Protein AF-A0A7X1GXV7-F1 (afdb_monomer_lite)

Sequence (182 aa):
MTGLNWYKTHWKQPDIPLNQTPPAHMTRAMTPTAKPAPCHGLFCFGTLQIPAVLEAVIGRRLQGARAFLHGYIALQVCGAEYPGLHRAPGHKTPGRLYRDVTPKELDVLDRFEGPLYRRRYQFVSKNNGQRTQAWTYMMAAGRQNQLTKTPWHLDRFMRTEYPRFMRRFVRNRRFLYEAEDS

Secondary structure (DSSP, 8-state):
------S----PPPPPP---PPPS---------PPPPP-EEEEESSGGGSHHHHHHHHSS---EEEEEEEEEEEEEETT-SSEEEEEEEEEEEEEEEEEEE-HHHHHHHHHHHGGGEEEEEEEEEETTS-EEEEEEEEEPTT-GGGEEEEEP-HHHHHHHTHHHHHHHHHHHHHHHHHTS--

Structure (mmCIF, N/CA/C/O backbone):
data_AF-A0A7X1GXV7-F1
#
_entry.id   AF-A0A7X1GXV7-F1
#
loop_
_atom_site.group_PDB
_atom_site.id
_atom_site.type_symbol
_atom_site.label_atom_id
_atom_site.label_alt_id
_atom_site.label_comp_id
_atom_site.label_asym_id
_atom_site.label_entity_id
_atom_site.label_seq_id
_atom_site.pdbx_PDB_ins_code
_atom_site.Cartn_x
_atom_site.Cartn_y
_atom_site.Cartn_z
_atom_site.occupancy
_atom_site.B_iso_or_equiv
_atom_site.auth_seq_id
_atom_site.auth_comp_id
_atom_site.auth_asym_id
_atom_site.auth_atom_id
_atom_site.pdbx_PDB_model_num
ATOM 1 N N . MET A 1 1 ? -34.268 -1.279 -25.962 1.00 38.81 1 MET A N 1
ATOM 2 C CA . MET A 1 1 ? -33.579 -2.314 -25.161 1.00 38.81 1 MET A CA 1
ATOM 3 C C . MET A 1 1 ? -32.784 -1.586 -24.105 1.00 38.81 1 MET A C 1
ATOM 5 O O . MET A 1 1 ? -31.744 -1.006 -24.381 1.00 38.81 1 MET A O 1
ATOM 9 N N . THR A 1 2 ? -33.430 -1.436 -22.962 1.00 34.25 2 THR A N 1
ATOM 10 C CA . THR A 1 2 ? -33.306 -0.289 -22.066 1.00 34.25 2 THR A CA 1
ATOM 11 C C . THR A 1 2 ? -32.699 -0.780 -20.761 1.00 34.25 2 THR A C 1
ATOM 13 O O . THR A 1 2 ? -33.113 -1.814 -20.242 1.00 34.25 2 THR A O 1
ATOM 16 N N . GLY A 1 3 ? -31.681 -0.071 -20.274 1.00 35.66 3 GLY A N 1
ATOM 17 C CA . GLY A 1 3 ? -30.968 -0.417 -19.051 1.00 35.66 3 GLY A CA 1
ATOM 18 C C . GLY A 1 3 ? -31.856 -0.369 -17.814 1.00 35.66 3 GLY A C 1
ATOM 19 O O . GLY A 1 3 ? -32.708 0.507 -17.697 1.00 35.66 3 GLY A O 1
ATOM 20 N N . LEU A 1 4 ? -31.607 -1.275 -16.868 1.00 32.56 4 LEU A N 1
ATOM 21 C CA . LEU A 1 4 ? -32.169 -1.203 -15.525 1.00 32.56 4 LEU A CA 1
ATOM 22 C C . LEU A 1 4 ? -31.061 -1.312 -14.470 1.00 32.56 4 LEU A C 1
ATOM 24 O O . LEU A 1 4 ? -30.352 -2.311 -14.353 1.00 32.56 4 LEU A O 1
ATOM 28 N N . ASN A 1 5 ? -30.959 -0.228 -13.703 1.00 30.66 5 ASN A N 1
ATOM 29 C CA . ASN A 1 5 ? -30.310 -0.099 -12.405 1.00 30.66 5 ASN A CA 1
ATOM 30 C C . ASN A 1 5 ? -30.779 -1.182 -11.426 1.00 30.66 5 ASN A C 1
ATOM 32 O O . ASN A 1 5 ? -31.964 -1.235 -11.112 1.00 30.66 5 ASN A O 1
ATOM 36 N N . TRP A 1 6 ? -29.854 -1.949 -10.847 1.00 34.25 6 TRP A N 1
ATOM 37 C CA . TRP A 1 6 ? -30.173 -2.951 -9.819 1.00 34.25 6 TRP A CA 1
ATOM 38 C C . TRP A 1 6 ? -29.906 -2.491 -8.371 1.00 34.25 6 TRP A C 1
ATOM 40 O O . TRP A 1 6 ? -30.059 -3.276 -7.445 1.00 34.25 6 TRP A O 1
ATOM 50 N N . TYR A 1 7 ? -29.577 -1.218 -8.117 1.00 31.73 7 TYR A N 1
ATOM 51 C CA . TYR A 1 7 ? -29.228 -0.739 -6.763 1.00 31.73 7 TYR A CA 1
ATOM 52 C C . TYR A 1 7 ? -30.394 -0.171 -5.923 1.00 31.73 7 TYR A C 1
ATOM 54 O O . TYR A 1 7 ? -30.148 0.564 -4.970 1.00 31.73 7 TYR A O 1
ATOM 62 N N . LYS A 1 8 ? -31.663 -0.460 -6.247 1.00 37.53 8 LYS A N 1
ATOM 63 C CA . LYS A 1 8 ? -32.822 0.202 -5.600 1.00 37.53 8 LYS A CA 1
ATOM 64 C C . LYS A 1 8 ? -33.841 -0.686 -4.879 1.00 37.53 8 LYS A C 1
ATOM 66 O O . LYS A 1 8 ? -34.889 -0.174 -4.498 1.00 37.53 8 LYS A O 1
ATOM 71 N N . THR A 1 9 ? -33.545 -1.945 -4.581 1.00 41.09 9 THR A N 1
ATOM 72 C CA . THR A 1 9 ? -34.526 -2.800 -3.891 1.00 41.09 9 THR A CA 1
ATOM 73 C C . THR A 1 9 ? -33.911 -3.427 -2.650 1.00 41.09 9 THR A C 1
ATOM 75 O O . THR A 1 9 ? -33.204 -4.415 -2.767 1.00 41.09 9 THR A O 1
ATOM 78 N N . HIS A 1 10 ? -34.124 -2.779 -1.496 1.00 35.50 10 HIS A N 1
ATOM 79 C CA . HIS A 1 10 ? -34.408 -3.367 -0.168 1.00 35.50 10 HIS A CA 1
ATOM 80 C C . HIS A 1 10 ? -34.100 -2.384 0.975 1.00 35.50 10 HIS A C 1
ATOM 82 O O . HIS A 1 10 ? -33.243 -2.628 1.814 1.00 35.50 10 HIS A O 1
ATOM 88 N N . TRP A 1 11 ? -34.844 -1.277 1.034 1.00 28.42 11 TRP A N 1
ATOM 89 C CA . TRP A 1 11 ? -35.048 -0.518 2.271 1.00 28.42 11 TRP A CA 1
ATOM 90 C C . TRP A 1 11 ? -36.525 -0.127 2.344 1.00 28.42 11 TRP A C 1
ATOM 92 O O . TRP A 1 11 ? -36.978 0.720 1.578 1.00 28.42 11 TRP A O 1
ATOM 102 N N . LYS A 1 12 ? -37.287 -0.767 3.237 1.00 34.09 12 LYS A N 1
ATOM 103 C CA . LYS A 1 12 ? -38.580 -0.252 3.701 1.00 34.09 12 LYS A CA 1
ATOM 104 C C . LYS A 1 12 ? -38.349 0.395 5.064 1.00 34.09 12 LYS A C 1
ATOM 106 O O . LYS A 1 12 ? -37.925 -0.284 5.994 1.00 34.09 12 LYS A O 1
ATOM 111 N N . GLN A 1 13 ? -38.576 1.702 5.155 1.00 39.22 13 GLN A N 1
ATOM 112 C CA . GLN A 1 13 ? -38.703 2.400 6.435 1.00 39.22 13 GLN A CA 1
ATOM 113 C C . GLN A 1 13 ? -40.042 1.998 7.075 1.00 39.22 13 GLN A C 1
ATOM 115 O O . GLN A 1 13 ? -41.023 1.883 6.340 1.00 39.22 13 GLN A O 1
ATOM 120 N N . PRO A 1 14 ? -40.118 1.761 8.393 1.00 34.25 14 PRO A N 1
ATOM 121 C CA . PRO A 1 14 ? -41.405 1.650 9.064 1.00 34.25 14 PRO A CA 1
ATOM 122 C C . PRO A 1 14 ? -42.068 3.031 9.178 1.00 34.25 14 PRO A C 1
ATOM 124 O O . PRO A 1 14 ? -41.414 4.013 9.534 1.00 34.25 14 PRO A O 1
ATOM 127 N N . ASP A 1 15 ? -43.366 3.081 8.874 1.00 35.91 15 ASP A N 1
ATOM 128 C CA . ASP A 1 15 ? -44.220 4.260 9.004 1.00 35.91 15 ASP A CA 1
ATOM 129 C C . ASP A 1 15 ? -44.349 4.675 10.478 1.00 35.91 15 ASP A C 1
ATOM 131 O O . ASP A 1 15 ? -44.866 3.929 11.311 1.00 35.91 15 ASP A O 1
ATOM 135 N N . ILE A 1 16 ? -43.881 5.881 10.801 1.00 38.56 16 ILE A N 1
ATOM 136 C CA . ILE A 1 16 ? -44.092 6.526 12.101 1.00 38.56 16 ILE A CA 1
ATOM 137 C C . ILE A 1 16 ? -45.217 7.555 11.912 1.00 38.56 16 ILE A C 1
ATOM 139 O O . ILE A 1 16 ? -45.032 8.495 11.135 1.00 38.56 16 ILE A O 1
ATOM 143 N N . PRO A 1 17 ? -46.376 7.437 12.586 1.00 34.00 17 PRO A N 1
ATOM 144 C CA . PRO A 1 17 ? -47.425 8.444 12.477 1.00 34.00 17 PRO A CA 1
ATOM 145 C C . PRO A 1 17 ? -46.989 9.767 13.132 1.00 34.00 17 PRO A C 1
ATOM 147 O O . PRO A 1 17 ? -46.706 9.825 14.329 1.00 34.00 17 PRO A O 1
ATOM 150 N N . LEU A 1 18 ? -46.961 10.849 12.345 1.00 39.50 18 LEU A N 1
ATOM 151 C CA . LEU A 1 18 ? -46.822 12.221 12.837 1.00 39.50 18 LEU A CA 1
ATOM 152 C C . LEU A 1 18 ? -48.160 12.693 13.415 1.00 39.50 18 LEU A C 1
ATOM 154 O O . LEU A 1 18 ? -48.996 13.157 12.648 1.00 39.50 18 LEU A O 1
ATOM 158 N N . ASN A 1 19 ? -48.351 12.611 14.735 1.00 38.75 19 ASN A N 1
ATOM 159 C CA . ASN A 1 19 ? -49.097 13.624 15.497 1.00 38.75 19 ASN A CA 1
ATOM 160 C C . ASN A 1 19 ? -49.036 13.368 17.015 1.00 38.75 19 ASN A C 1
ATOM 162 O O . ASN A 1 19 ? -50.010 12.875 17.574 1.00 38.75 19 ASN A O 1
ATOM 166 N N . GLN A 1 20 ? -47.936 13.716 17.692 1.00 34.56 20 GLN A N 1
ATOM 167 C CA . GLN A 1 20 ? -47.952 13.986 19.139 1.00 34.56 20 GLN A CA 1
ATOM 168 C C . GLN A 1 20 ? -46.924 15.075 19.474 1.00 34.56 20 GLN A C 1
ATOM 170 O O . GLN A 1 20 ? -45.723 14.914 19.264 1.00 34.56 20 GLN A O 1
ATOM 175 N N . THR A 1 21 ? -47.412 16.208 19.970 1.00 41.59 21 THR A N 1
ATOM 176 C CA . THR A 1 21 ? -46.621 17.324 20.501 1.00 41.59 21 THR A CA 1
ATOM 177 C C . THR A 1 21 ? -45.849 16.860 21.744 1.00 41.59 21 THR A C 1
ATOM 179 O O . THR A 1 21 ? -46.472 16.281 22.636 1.00 41.59 21 THR A O 1
ATOM 182 N N . PRO A 1 22 ? -44.528 17.089 21.868 1.00 37.47 22 PRO A N 1
ATOM 183 C CA . PRO A 1 22 ? -43.809 16.694 23.075 1.00 37.47 22 PRO A CA 1
ATOM 184 C C . PRO A 1 22 ? -44.111 17.668 24.232 1.00 37.47 22 PRO A C 1
ATOM 186 O O . PRO A 1 22 ? -44.055 18.884 24.023 1.00 37.47 22 PRO A O 1
ATOM 189 N N . PRO A 1 23 ? -44.404 17.181 25.454 1.00 34.53 23 PRO A N 1
ATOM 190 C CA . PRO A 1 23 ? -44.486 18.039 26.627 1.00 34.53 23 PRO A CA 1
ATOM 191 C C . PRO A 1 23 ? -43.088 18.515 27.044 1.00 34.53 23 PRO A C 1
ATOM 193 O O . PRO A 1 23 ? -42.078 17.832 26.856 1.00 34.53 23 PRO A O 1
ATOM 196 N N . ALA A 1 24 ? -43.044 19.719 27.605 1.00 42.28 24 ALA A N 1
ATOM 197 C CA . ALA A 1 24 ? -41.839 20.341 28.117 1.00 42.28 24 ALA A CA 1
ATOM 198 C C . ALA A 1 24 ? -41.295 19.608 29.364 1.00 42.28 24 ALA A C 1
ATOM 200 O O . ALA A 1 24 ? -42.043 19.008 30.132 1.00 42.28 24 ALA A O 1
ATOM 201 N N . HIS A 1 25 ? -39.979 19.740 29.568 1.00 43.53 25 HIS A N 1
ATOM 202 C CA . HIS A 1 25 ? -39.192 19.364 30.755 1.00 43.53 25 HIS A CA 1
ATOM 203 C C . HIS A 1 25 ? -38.976 17.858 31.011 1.00 43.53 25 HIS A C 1
ATOM 205 O O . HIS A 1 25 ? -39.702 17.248 31.779 1.00 43.53 25 HIS A O 1
ATOM 211 N N . MET A 1 26 ? -37.863 17.298 30.518 1.00 37.22 26 MET A N 1
ATOM 212 C CA . MET A 1 26 ? -37.025 16.388 31.319 1.00 37.22 26 MET A CA 1
ATOM 213 C C . MET A 1 26 ? -35.565 16.500 30.875 1.00 37.22 26 MET A C 1
ATOM 215 O O . MET A 1 26 ? -35.148 16.001 29.832 1.00 37.22 26 MET A O 1
ATOM 219 N N . THR A 1 27 ? -34.778 17.169 31.707 1.00 48.66 27 THR A N 1
ATOM 220 C CA . THR A 1 27 ? -33.321 17.132 31.716 1.00 48.66 27 THR A CA 1
ATOM 221 C C . THR A 1 27 ? -32.861 15.678 31.823 1.00 48.66 27 THR A C 1
ATOM 223 O O . THR A 1 27 ? -33.082 15.036 32.848 1.00 48.66 27 THR A O 1
ATOM 226 N N . ARG A 1 28 ? -32.183 15.142 30.804 1.00 38.91 28 ARG A N 1
ATOM 227 C CA . ARG A 1 28 ? -31.346 13.955 30.998 1.00 38.91 28 ARG A CA 1
ATOM 228 C C . ARG A 1 28 ? -30.039 14.105 30.245 1.00 38.91 28 ARG A C 1
ATOM 230 O O . ARG A 1 28 ? -29.992 14.058 29.020 1.00 38.91 28 ARG A O 1
ATOM 237 N N . ALA A 1 29 ? -28.979 14.292 31.023 1.00 50.62 29 ALA A N 1
ATOM 238 C CA . ALA A 1 29 ? -27.609 14.181 30.569 1.00 50.62 29 ALA A CA 1
ATOM 239 C C . ALA A 1 29 ? -27.420 12.837 29.846 1.00 50.62 29 ALA A C 1
ATOM 241 O O . ALA A 1 29 ? -27.655 11.773 30.420 1.00 50.62 29 ALA A O 1
ATOM 242 N N . MET A 1 30 ? -27.006 12.892 28.582 1.00 37.53 30 MET A N 1
ATOM 243 C CA . MET A 1 30 ? -26.480 11.739 27.860 1.00 37.53 30 MET A CA 1
ATOM 244 C C . MET A 1 30 ? -24.999 11.969 27.602 1.00 37.53 30 MET A C 1
ATOM 246 O O . MET A 1 30 ? -24.605 12.492 26.565 1.00 37.53 30 MET A O 1
ATOM 250 N N . THR A 1 31 ? -24.184 11.515 28.544 1.00 44.38 31 THR A N 1
ATOM 251 C CA . THR A 1 31 ? -22.880 10.934 28.228 1.00 44.38 31 THR A CA 1
ATOM 252 C C . THR A 1 31 ? -22.561 9.884 29.288 1.00 44.38 31 THR A C 1
ATOM 254 O O . THR A 1 31 ? -22.838 10.075 30.469 1.00 44.38 31 THR A O 1
ATOM 257 N N . PRO A 1 32 ? -22.046 8.730 28.847 1.00 49.91 32 PRO A N 1
ATOM 258 C CA . PRO A 1 32 ? -20.601 8.625 28.723 1.00 49.91 32 PRO A CA 1
ATOM 259 C C . PRO A 1 32 ? -20.197 8.568 27.254 1.00 49.91 32 PRO A C 1
ATOM 261 O O . PRO A 1 32 ? -20.573 7.659 26.516 1.00 49.91 32 PRO A O 1
ATOM 264 N N . THR A 1 33 ? -19.395 9.536 26.824 1.00 52.09 33 THR A N 1
ATOM 265 C CA . THR A 1 33 ? -18.610 9.442 25.600 1.00 52.09 33 THR A CA 1
ATOM 266 C C . THR A 1 33 ? -17.629 8.302 25.820 1.00 52.09 33 THR A C 1
ATOM 268 O O . THR A 1 33 ? -16.612 8.463 26.495 1.00 52.09 33 THR A O 1
ATOM 271 N N . ALA A 1 34 ? -17.937 7.122 25.278 1.00 55.84 34 ALA A N 1
ATOM 272 C CA . ALA A 1 34 ? -16.922 6.101 25.096 1.00 55.84 34 ALA A CA 1
ATOM 273 C C . ALA A 1 34 ? -15.755 6.771 24.360 1.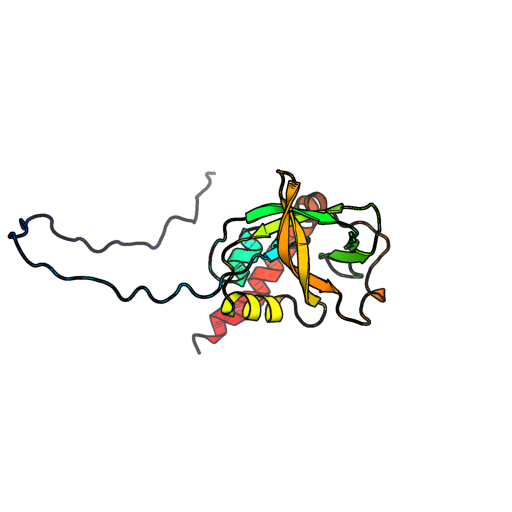00 55.84 34 ALA A C 1
ATOM 275 O O . ALA A 1 34 ? -15.946 7.358 23.292 1.00 55.84 34 ALA A O 1
ATOM 276 N N . LYS A 1 35 ? -14.565 6.756 24.970 1.00 45.81 35 LYS A N 1
ATOM 277 C CA . LYS A 1 35 ? -13.337 7.262 24.352 1.00 45.81 35 LYS A CA 1
ATOM 278 C C . LYS A 1 35 ? -13.274 6.680 22.933 1.00 45.81 35 LYS A C 1
ATOM 280 O O . LYS A 1 35 ? -13.326 5.451 22.820 1.00 45.81 35 LYS A O 1
ATOM 285 N N . PRO A 1 36 ? -13.228 7.499 21.864 1.00 58.44 36 PRO A N 1
ATOM 286 C CA . PRO A 1 36 ? -13.208 6.956 20.516 1.00 58.44 36 PRO A CA 1
ATOM 287 C C . PRO A 1 36 ? -12.021 6.003 20.416 1.00 58.44 36 PRO A C 1
ATOM 289 O O . PRO A 1 36 ? -10.909 6.340 20.838 1.00 58.44 36 PRO A O 1
ATOM 292 N N . ALA A 1 37 ? -12.278 4.784 19.939 1.00 60.97 37 ALA A N 1
ATOM 293 C CA . ALA A 1 37 ? -11.227 3.794 19.763 1.00 60.97 37 ALA A CA 1
ATOM 294 C C . ALA A 1 37 ? -10.094 4.416 18.926 1.00 60.97 37 ALA A C 1
ATOM 296 O O . ALA A 1 37 ? -10.385 5.165 17.986 1.00 60.97 37 ALA A O 1
ATOM 297 N N . PRO A 1 38 ? -8.817 4.142 19.251 1.00 72.56 38 PRO A N 1
ATOM 298 C CA . PRO A 1 38 ? -7.701 4.712 18.516 1.00 72.56 38 PRO A CA 1
ATOM 299 C C . PRO A 1 38 ? -7.839 4.332 17.047 1.00 72.56 38 PRO A C 1
ATOM 301 O O . PRO A 1 38 ? -7.854 3.156 16.680 1.00 72.56 38 PRO A O 1
ATOM 304 N N . CYS A 1 39 ? -7.994 5.351 16.217 1.00 82.62 39 CYS A N 1
ATOM 305 C CA . CYS A 1 39 ? -8.210 5.195 14.799 1.00 82.62 39 CYS A CA 1
ATOM 306 C C . CYS A 1 39 ? -6.931 5.613 14.066 1.00 82.62 39 CYS A C 1
ATOM 308 O O . CYS A 1 39 ? -6.256 6.576 14.431 1.00 82.62 39 CYS A O 1
ATOM 310 N N . HIS A 1 40 ? -6.532 4.810 13.087 1.00 92.12 40 HIS A N 1
ATOM 311 C CA . HIS A 1 40 ? -5.217 4.889 12.467 1.00 92.12 40 HIS A CA 1
ATOM 312 C C . HIS A 1 40 ? -5.325 5.402 11.033 1.00 92.12 40 HIS A C 1
ATOM 314 O O . HIS A 1 40 ? -6.342 5.224 10.360 1.00 92.12 40 HIS A O 1
ATOM 320 N N . GLY A 1 41 ? -4.240 5.998 10.538 1.00 96.94 41 GLY A N 1
ATOM 321 C CA . GLY A 1 41 ? -4.052 6.205 9.106 1.00 96.94 41 GLY A CA 1
ATOM 322 C C . GLY A 1 41 ? -3.596 4.914 8.427 1.00 96.94 41 GLY A C 1
ATOM 323 O O . GLY A 1 41 ? -2.737 4.212 8.961 1.00 96.94 41 GLY A O 1
ATOM 324 N N . LEU A 1 42 ? -4.119 4.628 7.235 1.00 98.12 42 LEU A N 1
ATOM 325 C CA . LEU A 1 42 ? -3.684 3.521 6.381 1.00 98.12 42 LEU A CA 1
ATOM 326 C C . LEU A 1 42 ? -3.338 4.045 4.989 1.00 98.12 42 LEU A C 1
ATOM 328 O O . LEU A 1 42 ? -4.200 4.558 4.278 1.00 98.12 42 LEU A O 1
ATOM 332 N N . PHE A 1 43 ? -2.081 3.906 4.589 1.00 98.50 43 PHE A N 1
ATOM 333 C CA . PHE A 1 43 ? -1.623 4.221 3.246 1.00 98.50 43 PHE A CA 1
ATOM 334 C C . PHE A 1 43 ? -1.585 2.961 2.381 1.00 98.50 43 PHE A C 1
ATOM 336 O O . PHE A 1 43 ? -0.894 1.988 2.686 1.00 98.50 43 PHE A O 1
ATOM 343 N N . CYS A 1 44 ? -2.304 3.013 1.265 1.00 98.25 44 CYS A N 1
ATOM 344 C CA . CYS A 1 44 ? -2.382 1.953 0.272 1.00 98.25 44 CYS A CA 1
ATOM 345 C C . CYS A 1 44 ? -1.710 2.411 -1.029 1.00 98.25 44 CYS A C 1
ATOM 347 O O . CYS A 1 44 ? -1.969 3.514 -1.506 1.00 98.25 44 CYS A O 1
ATOM 349 N N . PHE A 1 45 ? -0.898 1.542 -1.632 1.00 96.56 45 PHE A N 1
ATOM 350 C CA . PHE A 1 45 ? -0.207 1.769 -2.917 1.00 96.56 45 PHE A CA 1
ATOM 351 C C . PHE A 1 45 ? -0.536 0.693 -3.970 1.00 96.56 45 PHE A C 1
ATOM 353 O O . PHE A 1 45 ? -0.047 0.758 -5.095 1.00 96.56 45 PHE A O 1
ATOM 360 N N . GLY A 1 46 ? -1.366 -0.294 -3.613 1.00 95.12 46 GLY A N 1
ATOM 361 C CA . GLY A 1 46 ? -1.841 -1.371 -4.487 1.00 95.12 46 GLY A CA 1
ATOM 362 C C . GLY A 1 46 ? -3.350 -1.319 -4.709 1.00 95.12 46 GLY A C 1
ATOM 363 O O . GLY A 1 46 ? -3.925 -0.235 -4.808 1.00 95.12 46 GLY A O 1
ATOM 364 N N . THR A 1 47 ? -3.999 -2.481 -4.764 1.00 94.06 47 THR A N 1
ATOM 365 C CA . THR A 1 47 ? -5.440 -2.622 -5.053 1.00 94.06 47 THR A CA 1
ATOM 366 C C . THR A 1 47 ? -6.336 -1.969 -3.999 1.00 94.06 47 THR A C 1
ATOM 368 O O . THR A 1 47 ? -7.350 -1.374 -4.351 1.00 94.06 47 THR A O 1
ATOM 371 N N . LEU A 1 48 ? -5.927 -1.958 -2.724 1.00 95.56 48 LEU A N 1
ATOM 372 C CA . LEU A 1 48 ? -6.654 -1.274 -1.644 1.00 95.56 48 LEU A CA 1
ATOM 373 C C . LEU A 1 48 ? -6.770 0.252 -1.838 1.00 95.56 48 LEU A C 1
ATOM 375 O O . LEU A 1 48 ? -7.573 0.898 -1.170 1.00 95.56 48 LEU A O 1
ATOM 379 N N . GLN A 1 49 ? -6.033 0.856 -2.781 1.00 97.12 49 GLN A N 1
ATOM 380 C CA . GLN A 1 49 ? -6.272 2.248 -3.196 1.00 97.12 49 GLN A CA 1
ATOM 381 C C . GLN A 1 49 ? -7.676 2.488 -3.758 1.00 97.12 49 GLN A C 1
ATOM 383 O O . GLN A 1 49 ? -8.123 3.637 -3.814 1.00 97.12 49 GLN A O 1
ATOM 388 N N . ILE A 1 50 ? -8.334 1.425 -4.219 1.00 95.38 50 ILE A N 1
ATOM 389 C CA . ILE A 1 50 ? -9.659 1.456 -4.817 1.00 95.38 50 ILE A CA 1
ATOM 390 C C . ILE A 1 50 ? -10.678 1.376 -3.676 1.00 95.38 50 ILE A C 1
ATOM 392 O O . ILE A 1 50 ? -10.742 0.341 -3.007 1.00 95.38 50 ILE A O 1
ATOM 396 N N . PRO A 1 51 ? -11.499 2.421 -3.450 1.00 94.44 51 PRO A N 1
ATOM 397 C CA . PRO A 1 51 ? -12.424 2.448 -2.319 1.00 94.44 51 PRO A CA 1
ATOM 398 C C . PRO A 1 51 ? -13.373 1.249 -2.281 1.00 94.44 51 PRO A C 1
ATOM 400 O O . PRO A 1 51 ? -13.606 0.714 -1.207 1.00 94.44 51 PRO A O 1
ATOM 403 N N . ALA A 1 52 ? -13.842 0.781 -3.443 1.00 91.94 52 ALA A N 1
ATOM 404 C CA . ALA A 1 52 ? -14.716 -0.387 -3.540 1.00 91.94 52 ALA A CA 1
ATOM 405 C C . ALA A 1 52 ? -14.042 -1.688 -3.067 1.00 91.94 52 ALA A C 1
ATOM 407 O O . ALA A 1 52 ? -14.701 -2.528 -2.466 1.00 91.94 52 ALA A O 1
ATOM 408 N N . VAL A 1 53 ? -12.733 -1.853 -3.302 1.00 92.56 53 VAL A N 1
ATOM 409 C CA . VAL A 1 53 ? -11.989 -3.029 -2.821 1.00 92.56 53 VAL A CA 1
ATOM 410 C C . VAL A 1 53 ? -11.844 -2.956 -1.308 1.00 92.56 53 VAL A C 1
ATOM 412 O O . VAL A 1 53 ? -12.166 -3.919 -0.625 1.00 92.56 53 VAL A O 1
ATOM 415 N N . LEU A 1 54 ? -11.409 -1.809 -0.775 1.00 94.50 54 LEU A N 1
ATOM 416 C CA . LEU A 1 54 ? -11.270 -1.618 0.670 1.00 94.50 54 LEU A CA 1
ATOM 417 C C . LEU A 1 54 ? -12.604 -1.835 1.394 1.00 94.50 54 LEU A C 1
ATOM 419 O O . LEU A 1 54 ? -12.656 -2.597 2.351 1.00 94.50 54 LEU A O 1
ATOM 423 N N . GLU A 1 55 ? -13.671 -1.193 0.917 1.00 93.31 55 GLU A N 1
ATOM 424 C CA . GLU A 1 55 ? -15.020 -1.299 1.473 1.00 93.31 55 GLU A CA 1
ATOM 425 C C . GLU A 1 55 ? -15.516 -2.739 1.465 1.00 93.31 55 GLU A C 1
ATOM 427 O O . GLU A 1 55 ? -16.007 -3.221 2.481 1.00 93.31 55 GLU A O 1
ATOM 432 N N . ALA A 1 56 ? -15.302 -3.464 0.367 1.00 90.50 56 ALA A N 1
ATOM 433 C CA . ALA A 1 56 ? -15.642 -4.873 0.313 1.00 90.50 56 ALA A CA 1
ATOM 434 C C . ALA A 1 56 ? -14.795 -5.722 1.275 1.00 90.50 56 ALA A C 1
ATOM 436 O O . ALA A 1 56 ? -15.265 -6.765 1.714 1.00 90.50 56 ALA A O 1
ATOM 437 N N . VAL A 1 57 ? -13.570 -5.301 1.626 1.00 92.00 57 VAL A N 1
ATOM 438 C CA . VAL A 1 57 ? -12.739 -5.995 2.620 1.00 92.00 57 VAL A CA 1
ATOM 439 C C . VAL A 1 57 ? -13.264 -5.789 4.040 1.00 92.00 57 VAL A C 1
ATOM 441 O O . VAL A 1 57 ? -13.475 -6.783 4.736 1.00 92.00 57 VAL A O 1
ATOM 444 N N . ILE A 1 58 ? -13.478 -4.535 4.450 1.00 93.50 58 ILE A N 1
ATOM 445 C CA . ILE A 1 58 ? -13.758 -4.160 5.850 1.00 93.50 58 ILE A CA 1
ATOM 446 C C . ILE A 1 58 ? -15.244 -3.921 6.164 1.00 93.50 58 ILE A C 1
ATOM 448 O O . ILE A 1 58 ? -15.589 -3.686 7.316 1.00 93.50 58 ILE A O 1
ATOM 452 N N . GLY A 1 59 ? -16.122 -3.957 5.160 1.00 91.81 59 GLY A N 1
ATOM 453 C CA . GLY A 1 59 ? -17.572 -3.819 5.322 1.00 91.81 59 GLY A CA 1
ATOM 454 C C . GLY A 1 59 ? -18.094 -2.383 5.439 1.00 91.81 59 GLY A C 1
ATOM 455 O O . GLY A 1 59 ? -19.283 -2.196 5.677 1.00 91.81 59 GLY A O 1
ATOM 456 N N . ARG A 1 60 ? -17.246 -1.357 5.276 1.00 93.06 60 ARG A N 1
ATOM 457 C CA . ARG A 1 60 ? -17.683 0.047 5.222 1.00 93.06 60 ARG A CA 1
ATOM 458 C C . ARG A 1 60 ? -16.756 0.928 4.399 1.00 93.06 60 ARG A C 1
ATOM 460 O O . ARG A 1 60 ? -15.566 0.656 4.241 1.00 93.06 60 ARG A O 1
ATOM 467 N N . ARG A 1 61 ? -17.295 2.053 3.938 1.00 92.88 61 ARG A N 1
ATOM 468 C CA . ARG A 1 61 ? -16.542 3.069 3.206 1.00 92.88 61 ARG A CA 1
ATOM 469 C C . ARG A 1 61 ? -15.685 3.924 4.143 1.00 92.88 61 ARG A C 1
ATOM 471 O O . ARG A 1 61 ? -16.160 4.410 5.168 1.00 92.88 61 ARG A O 1
ATOM 478 N N . LEU A 1 62 ? -14.444 4.186 3.733 1.00 94.81 62 LEU A N 1
ATOM 479 C CA . LEU A 1 62 ? -13.544 5.134 4.396 1.00 94.81 62 LEU 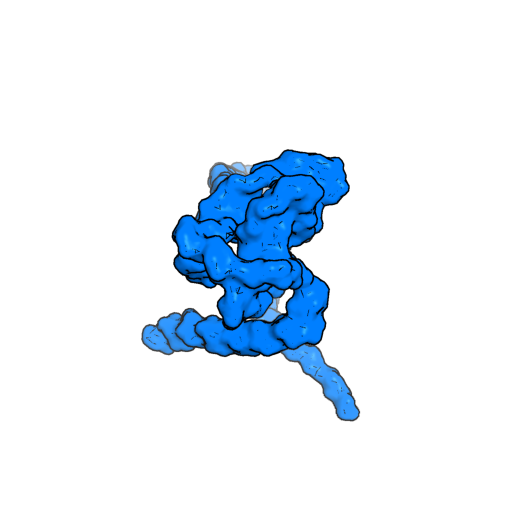A CA 1
ATOM 480 C C . LEU A 1 62 ? -13.275 6.367 3.542 1.00 94.81 62 LEU A C 1
ATOM 482 O O . LEU A 1 62 ? -13.205 6.303 2.312 1.00 94.81 62 LEU A O 1
ATOM 486 N N . GLN A 1 63 ? -13.041 7.491 4.218 1.00 94.38 63 GLN A N 1
ATOM 487 C CA . GLN A 1 63 ? -12.546 8.699 3.572 1.00 94.38 63 GLN A CA 1
ATOM 488 C C . GLN A 1 63 ? -11.053 8.549 3.290 1.00 94.38 63 GLN A C 1
ATOM 490 O O . GLN A 1 63 ? -10.245 8.375 4.206 1.00 94.38 63 GLN A O 1
ATOM 495 N N . GLY A 1 64 ? -10.688 8.634 2.012 1.00 95.75 64 GLY A N 1
ATOM 496 C CA . GLY A 1 64 ? -9.308 8.516 1.564 1.00 95.75 64 GLY A CA 1
ATOM 497 C C . GLY A 1 64 ? -8.904 9.664 0.654 1.00 95.75 64 GLY A C 1
ATOM 498 O O . GLY A 1 64 ? -9.661 10.044 -0.237 1.00 95.75 64 GLY A O 1
ATOM 499 N N . ALA A 1 65 ? -7.688 10.169 0.825 1.00 96.81 65 ALA A N 1
ATOM 500 C CA . ALA A 1 65 ? -7.114 11.226 -0.005 1.00 96.81 65 ALA A CA 1
ATOM 501 C C . ALA A 1 65 ? -5.815 10.758 -0.669 1.00 96.81 65 ALA A C 1
ATOM 503 O O . ALA A 1 65 ? -5.174 9.815 -0.205 1.00 96.81 65 ALA A O 1
ATOM 504 N N . ARG A 1 66 ? -5.414 11.421 -1.758 1.00 97.56 66 ARG A N 1
ATOM 505 C CA . ARG A 1 66 ? -4.125 11.151 -2.404 1.00 97.56 66 ARG A CA 1
ATOM 506 C C . ARG A 1 66 ? -2.978 11.481 -1.444 1.00 97.56 66 ARG A C 1
ATOM 508 O O . ARG A 1 66 ? -2.998 12.507 -0.761 1.00 97.56 66 ARG A O 1
ATOM 515 N N . ALA A 1 67 ? -1.992 10.597 -1.402 1.00 98.06 67 ALA A N 1
ATOM 516 C CA . ALA A 1 67 ? -0.779 10.750 -0.614 1.00 98.06 67 ALA A CA 1
ATOM 517 C C . ALA A 1 67 ? 0.408 10.108 -1.343 1.00 98.06 67 ALA A C 1
ATOM 519 O O . ALA A 1 67 ? 0.233 9.425 -2.355 1.00 98.06 67 ALA A O 1
ATOM 520 N N . PHE A 1 68 ? 1.614 10.324 -0.828 1.00 98.31 68 PHE A N 1
ATOM 521 C CA . PHE A 1 68 ? 2.846 9.813 -1.418 1.00 98.31 68 PHE A CA 1
ATOM 522 C C . PHE A 1 68 ? 3.758 9.216 -0.351 1.00 98.31 68 PHE A C 1
ATOM 524 O O . PHE A 1 68 ? 3.973 9.820 0.702 1.00 98.31 68 PHE A O 1
ATOM 531 N N . LEU A 1 69 ? 4.328 8.053 -0.655 1.00 98.38 69 LEU A N 1
ATOM 532 C CA . LEU A 1 69 ? 5.372 7.419 0.138 1.00 98.38 69 LEU A CA 1
ATOM 533 C C . LEU A 1 69 ? 6.731 7.655 -0.527 1.00 98.38 69 LEU A C 1
ATOM 535 O O . LEU A 1 69 ? 6.935 7.269 -1.675 1.00 98.38 69 LEU A O 1
ATOM 539 N N . HIS A 1 70 ? 7.657 8.281 0.194 1.00 97.75 70 HIS A N 1
ATOM 540 C CA . HIS A 1 70 ? 8.985 8.645 -0.313 1.00 97.75 70 HIS A CA 1
ATOM 541 C C . HIS A 1 70 ? 10.012 7.539 -0.078 1.00 97.75 70 HIS A C 1
ATOM 543 O O . HIS A 1 70 ? 9.950 6.838 0.930 1.00 97.75 70 HIS A O 1
ATOM 549 N N . GLY A 1 71 ? 10.987 7.423 -0.979 1.00 97.56 71 GLY A N 1
ATOM 550 C CA . GLY A 1 71 ? 12.069 6.440 -0.912 1.00 97.56 71 GLY A CA 1
ATOM 551 C C . GLY A 1 71 ? 11.669 5.038 -1.370 1.00 97.56 71 GLY A C 1
ATOM 552 O O . GLY A 1 71 ? 12.374 4.076 -1.056 1.00 97.56 71 GLY A O 1
ATOM 553 N N . TYR A 1 72 ? 10.539 4.912 -2.073 1.00 98.06 72 TYR A N 1
ATOM 554 C CA . TYR A 1 72 ? 10.030 3.640 -2.577 1.00 98.06 72 TYR A CA 1
ATOM 555 C C . TYR A 1 72 ? 9.424 3.767 -3.972 1.00 98.06 72 TYR A C 1
ATOM 557 O O . TYR A 1 72 ? 8.867 4.810 -4.332 1.00 98.06 72 TYR A O 1
ATOM 565 N N . ILE A 1 73 ? 9.461 2.652 -4.700 1.00 97.44 73 ILE A N 1
ATOM 566 C CA . ILE A 1 73 ? 8.748 2.415 -5.956 1.00 97.44 73 ILE A CA 1
ATOM 567 C C . ILE A 1 73 ? 7.855 1.174 -5.817 1.00 97.44 73 ILE A C 1
ATOM 569 O O . ILE A 1 73 ? 8.239 0.196 -5.174 1.00 97.44 73 ILE A O 1
ATOM 573 N N . ALA A 1 74 ? 6.661 1.210 -6.409 1.00 97.75 74 ALA A N 1
ATOM 574 C CA . ALA A 1 74 ? 5.788 0.045 -6.531 1.00 97.75 74 ALA A CA 1
ATOM 575 C C . ALA A 1 74 ? 6.170 -0.769 -7.777 1.00 97.75 74 ALA A C 1
ATOM 577 O O . ALA A 1 74 ? 6.117 -0.257 -8.897 1.00 97.75 74 ALA A O 1
ATOM 578 N N . LEU A 1 75 ? 6.535 -2.035 -7.583 1.00 97.06 75 LEU A N 1
ATOM 579 C CA . LEU A 1 75 ? 6.896 -2.976 -8.647 1.00 97.06 75 LEU A CA 1
ATOM 580 C C . LEU A 1 75 ? 5.888 -4.123 -8.701 1.00 97.06 75 LEU A C 1
ATOM 582 O O . LEU A 1 75 ? 5.274 -4.455 -7.686 1.00 97.06 75 LEU A O 1
ATOM 586 N N . GLN A 1 76 ? 5.709 -4.735 -9.871 1.00 95.62 76 GLN A N 1
ATOM 587 C CA . GLN A 1 76 ? 4.835 -5.902 -10.004 1.00 95.62 76 GLN A CA 1
ATOM 588 C C . GLN A 1 76 ? 5.410 -7.085 -9.220 1.00 95.62 76 GLN A C 1
ATOM 590 O O . GLN A 1 76 ? 6.614 -7.348 -9.295 1.00 95.62 76 GLN A O 1
ATOM 595 N N . VAL A 1 77 ? 4.549 -7.816 -8.512 1.00 93.94 77 VAL A N 1
ATOM 596 C CA . VAL A 1 77 ? 4.894 -9.113 -7.921 1.00 93.94 77 VAL A CA 1
ATOM 597 C C . VAL A 1 77 ? 4.787 -10.191 -9.006 1.00 93.94 77 VAL A C 1
ATOM 599 O O . VAL A 1 77 ? 3.828 -10.210 -9.779 1.00 93.94 77 VAL A O 1
ATOM 602 N N . CYS A 1 78 ? 5.773 -11.083 -9.083 1.00 89.88 78 CYS A N 1
ATOM 603 C CA . CYS A 1 78 ? 5.819 -12.180 -10.046 1.00 89.88 78 CYS A CA 1
ATOM 604 C C . CYS A 1 78 ? 4.533 -13.019 -9.988 1.00 89.88 78 CYS A C 1
ATOM 606 O O . CYS A 1 78 ? 4.168 -13.535 -8.933 1.00 89.88 78 CYS A O 1
ATOM 608 N N . GLY A 1 79 ? 3.852 -13.158 -11.129 1.00 85.88 79 GLY A N 1
ATOM 609 C CA . GLY A 1 79 ? 2.629 -13.960 -11.242 1.00 85.88 79 GLY A CA 1
ATOM 610 C C . GLY A 1 79 ? 1.394 -13.370 -10.548 1.00 85.88 79 GLY A C 1
ATOM 611 O O . GLY A 1 79 ? 0.398 -14.075 -10.402 1.00 85.88 79 GLY A O 1
ATOM 612 N N . ALA A 1 80 ? 1.428 -12.101 -10.126 1.00 85.19 80 ALA A N 1
ATOM 613 C CA . ALA A 1 80 ? 0.321 -11.459 -9.426 1.00 85.19 80 ALA A CA 1
ATOM 614 C C . ALA A 1 80 ? -0.093 -10.116 -10.050 1.00 85.19 80 ALA A C 1
ATOM 616 O O . ALA A 1 80 ? 0.697 -9.401 -10.662 1.00 85.19 80 ALA A O 1
ATOM 617 N N . GLU A 1 81 ? -1.364 -9.755 -9.857 1.00 82.56 81 GLU A N 1
ATOM 618 C CA . GLU A 1 81 ? -1.954 -8.507 -10.370 1.00 82.56 81 GLU A CA 1
ATOM 619 C C . GLU A 1 81 ? -1.667 -7.296 -9.453 1.00 82.56 81 GLU A C 1
ATOM 621 O O . GLU A 1 81 ? -1.956 -6.150 -9.807 1.00 82.56 81 GLU A O 1
ATOM 626 N N . TYR A 1 82 ? -1.101 -7.540 -8.267 1.00 83.62 82 TYR A N 1
ATOM 627 C CA . TYR A 1 82 ? -0.850 -6.543 -7.227 1.00 83.62 82 TYR A CA 1
ATOM 628 C C . TYR A 1 82 ? 0.649 -6.227 -7.055 1.00 83.62 82 TYR A C 1
ATOM 630 O O . TYR A 1 82 ? 1.508 -7.061 -7.354 1.00 83.62 82 TYR A O 1
ATOM 638 N N . PRO A 1 83 ? 0.983 -5.008 -6.592 1.00 95.31 83 PRO A N 1
ATOM 639 C CA . PRO A 1 83 ? 2.365 -4.570 -6.453 1.00 95.31 83 PRO A CA 1
ATOM 640 C C . PRO A 1 83 ? 2.974 -4.878 -5.089 1.00 95.31 83 PRO A C 1
ATOM 642 O O . PRO A 1 83 ? 2.270 -5.026 -4.094 1.00 95.31 83 PRO A O 1
ATOM 645 N N . GLY A 1 84 ? 4.298 -4.809 -5.005 1.00 95.94 84 GLY A N 1
ATOM 646 C CA . GLY A 1 84 ? 5.014 -4.638 -3.744 1.00 95.94 84 GLY A CA 1
ATOM 647 C C . GLY A 1 84 ? 5.975 -3.454 -3.793 1.00 95.94 84 GLY A C 1
ATOM 648 O O . GLY A 1 84 ? 6.407 -3.021 -4.861 1.00 95.94 84 GLY A O 1
ATOM 649 N N . LEU A 1 85 ? 6.285 -2.898 -2.620 1.00 97.19 85 LEU A N 1
ATOM 650 C CA . LEU A 1 85 ? 7.205 -1.768 -2.497 1.00 97.19 85 LEU A CA 1
ATOM 651 C C . LEU A 1 85 ? 8.659 -2.238 -2.472 1.00 97.19 85 LEU A C 1
ATOM 653 O O . LEU A 1 85 ? 9.034 -3.085 -1.658 1.00 97.19 85 LEU A O 1
ATOM 657 N N . HIS A 1 86 ? 9.485 -1.605 -3.298 1.00 95.62 86 HIS A N 1
ATOM 658 C CA . HIS A 1 86 ? 10.937 -1.727 -3.287 1.00 95.62 86 HIS A CA 1
ATOM 659 C C . HIS A 1 86 ? 11.577 -0.408 -2.843 1.00 95.62 86 HIS A C 1
ATOM 661 O O . HIS A 1 86 ? 11.080 0.667 -3.184 1.00 95.62 86 HIS A O 1
ATOM 667 N N . ARG A 1 87 ? 12.671 -0.476 -2.072 1.00 95.81 87 ARG A N 1
ATOM 668 C CA . ARG A 1 87 ? 13.442 0.708 -1.661 1.00 95.81 87 ARG A CA 1
ATOM 669 C C . ARG A 1 87 ? 14.050 1.363 -2.901 1.00 95.81 87 ARG A C 1
ATOM 671 O O . ARG A 1 87 ? 14.788 0.725 -3.633 1.00 95.81 87 ARG A O 1
ATOM 678 N N . ALA A 1 88 ? 13.756 2.637 -3.109 1.00 96.06 88 ALA A N 1
ATOM 679 C CA . ALA A 1 88 ? 14.275 3.421 -4.222 1.00 96.06 88 ALA A CA 1
ATOM 680 C C . ALA A 1 88 ? 14.456 4.875 -3.757 1.00 96.06 88 ALA A C 1
ATOM 682 O O . ALA A 1 88 ? 13.500 5.658 -3.795 1.00 96.06 88 ALA A O 1
ATOM 683 N N . PRO A 1 89 ? 15.642 5.241 -3.235 1.00 96.25 89 PRO A N 1
ATOM 684 C CA . PRO A 1 89 ? 15.941 6.614 -2.832 1.00 96.25 89 PRO A CA 1
ATOM 685 C C . PRO A 1 89 ? 15.647 7.613 -3.961 1.00 96.25 89 PRO A C 1
ATOM 687 O O . PRO A 1 89 ? 15.846 7.305 -5.130 1.00 96.25 89 PRO A O 1
ATOM 690 N N . GLY A 1 90 ? 15.119 8.792 -3.624 1.00 95.00 90 GLY A N 1
ATOM 691 C CA . GLY A 1 90 ? 14.726 9.814 -4.608 1.00 95.00 90 GLY A CA 1
ATOM 692 C C . GLY A 1 90 ? 13.376 9.577 -5.304 1.00 95.00 90 GLY A C 1
ATOM 693 O O . GLY A 1 90 ? 12.802 10.520 -5.844 1.00 95.00 90 GLY A O 1
ATOM 694 N N . HIS A 1 91 ? 12.807 8.369 -5.236 1.00 96.56 91 HIS A N 1
ATOM 695 C CA . HIS A 1 91 ? 11.477 8.091 -5.785 1.00 96.56 91 HIS A CA 1
ATOM 696 C C . HIS A 1 91 ? 10.355 8.381 -4.783 1.00 96.56 91 HIS A C 1
ATOM 698 O O . HIS A 1 91 ? 10.537 8.328 -3.564 1.00 96.56 91 HIS A O 1
ATOM 704 N N . LYS A 1 92 ? 9.150 8.628 -5.310 1.00 95.44 92 LYS A N 1
ATOM 705 C CA . LYS A 1 92 ? 7.911 8.680 -4.529 1.00 95.44 92 LYS A CA 1
ATOM 706 C C . LYS A 1 92 ? 6.839 7.800 -5.164 1.00 95.44 92 LYS A C 1
ATOM 708 O O . LYS A 1 92 ? 6.542 7.930 -6.350 1.00 95.44 92 LYS A O 1
ATOM 713 N N . THR A 1 93 ? 6.229 6.936 -4.364 1.00 97.81 93 THR A N 1
ATOM 714 C CA . THR A 1 93 ? 5.106 6.095 -4.781 1.00 97.81 93 THR A CA 1
ATOM 715 C C . THR A 1 93 ? 3.790 6.811 -4.477 1.00 97.81 93 THR A C 1
ATOM 717 O O . THR A 1 93 ? 3.541 7.129 -3.309 1.00 97.81 93 THR A O 1
ATOM 720 N N . PRO A 1 94 ? 2.941 7.091 -5.484 1.00 97.44 94 PRO A N 1
ATOM 721 C CA . PRO A 1 94 ? 1.603 7.612 -5.244 1.00 97.44 94 PRO A CA 1
ATOM 722 C C . PRO A 1 94 ? 0.719 6.538 -4.604 1.00 97.44 94 PRO A C 1
ATOM 724 O O . PRO A 1 94 ? 0.848 5.350 -4.890 1.00 97.44 94 PRO A O 1
ATOM 727 N N . GLY A 1 95 ? -0.192 6.976 -3.746 1.00 97.75 95 GLY A N 1
ATOM 728 C CA . GLY A 1 95 ? -1.132 6.101 -3.070 1.00 97.75 95 GLY A CA 1
ATOM 729 C C . GLY A 1 95 ? -2.368 6.833 -2.572 1.00 97.75 95 GLY A C 1
ATOM 730 O O . GLY A 1 95 ? -2.568 8.030 -2.820 1.00 97.75 95 GLY A O 1
ATOM 731 N N . ARG A 1 96 ? -3.177 6.110 -1.800 1.00 98.38 96 ARG A N 1
ATOM 732 C CA . ARG A 1 96 ? -4.328 6.647 -1.076 1.00 98.38 96 ARG A CA 1
ATOM 733 C C . ARG A 1 96 ? -4.130 6.453 0.421 1.00 98.38 96 ARG A C 1
ATOM 735 O O . ARG A 1 96 ? -3.880 5.342 0.872 1.00 98.38 96 ARG A O 1
ATOM 742 N N . LEU A 1 97 ? -4.252 7.538 1.177 1.00 98.38 97 LEU A N 1
ATOM 743 C CA . LEU A 1 97 ? -4.269 7.537 2.634 1.00 98.38 97 LEU A CA 1
ATOM 744 C C . LEU A 1 97 ? -5.718 7.559 3.117 1.00 98.38 97 LEU A C 1
ATOM 746 O O . LEU A 1 97 ? -6.399 8.574 2.955 1.00 98.38 97 LEU A O 1
ATOM 750 N N . TYR A 1 98 ? -6.163 6.460 3.714 1.00 97.94 98 TYR A N 1
ATOM 751 C CA . TYR A 1 98 ? -7.414 6.373 4.456 1.00 97.94 98 TYR A CA 1
ATOM 752 C C . TYR A 1 98 ? -7.210 6.790 5.906 1.00 97.94 98 TYR A C 1
ATOM 754 O O . TYR A 1 98 ? -6.138 6.592 6.483 1.00 97.94 98 TYR A O 1
ATOM 762 N N . ARG A 1 99 ? -8.254 7.380 6.479 1.00 95.31 99 ARG A N 1
ATOM 763 C CA . ARG A 1 99 ? -8.313 7.763 7.889 1.00 95.31 99 ARG A CA 1
ATOM 764 C C . ARG A 1 99 ? -9.314 6.892 8.627 1.00 95.31 99 ARG A C 1
ATOM 766 O O . ARG A 1 99 ? -10.124 6.202 8.011 1.00 95.31 99 ARG A O 1
ATOM 773 N N . ASP A 1 100 ? -9.240 6.979 9.945 1.00 95.00 100 ASP A N 1
ATOM 774 C CA . ASP A 1 100 ? -10.212 6.412 10.864 1.00 95.00 100 ASP A CA 1
ATOM 775 C C . ASP A 1 100 ? -10.328 4.877 10.772 1.00 95.00 100 ASP A C 1
ATOM 777 O O . ASP A 1 100 ? -11.415 4.314 10.921 1.00 95.00 100 ASP A O 1
ATOM 781 N N . VAL A 1 101 ? -9.199 4.195 10.515 1.00 95.81 101 VAL A N 1
ATOM 782 C CA . VAL A 1 101 ? -9.131 2.725 10.477 1.00 95.81 101 VAL A CA 1
ATOM 783 C C . VAL A 1 101 ? -9.000 2.179 11.895 1.00 95.81 101 VAL A C 1
ATOM 785 O O . VAL A 1 101 ? -8.037 2.472 12.611 1.00 95.81 101 VAL A O 1
ATOM 788 N N . THR A 1 102 ? -9.973 1.386 12.317 1.00 95.75 102 THR A N 1
ATOM 789 C CA . THR A 1 102 ? -10.006 0.796 13.656 1.00 95.75 102 THR A CA 1
ATOM 790 C C . THR A 1 102 ? -9.027 -0.380 13.778 1.00 95.75 102 THR A C 1
ATOM 792 O O . THR A 1 102 ? -8.654 -0.981 12.768 1.00 95.75 102 THR A O 1
ATOM 795 N N . PRO A 1 103 ? -8.622 -0.773 15.001 1.00 95.06 103 PRO A N 1
ATOM 796 C CA . PRO A 1 103 ? -7.767 -1.944 15.201 1.00 95.06 103 PRO A CA 1
ATOM 797 C C . PRO A 1 103 ? -8.359 -3.228 14.601 1.00 95.06 103 PRO A C 1
ATOM 799 O O . PRO A 1 103 ? -7.661 -3.942 13.890 1.00 95.06 103 PRO A O 1
ATOM 802 N N . LYS A 1 104 ? -9.666 -3.461 14.791 1.00 93.69 104 LYS A N 1
ATOM 803 C CA . LYS A 1 104 ? -10.368 -4.641 14.259 1.00 93.69 104 LYS A CA 1
ATOM 804 C C . LYS A 1 104 ? -10.314 -4.712 12.730 1.00 93.69 104 LYS A C 1
ATOM 806 O O . LYS A 1 104 ? -10.135 -5.785 12.164 1.00 93.69 104 LYS A O 1
ATOM 811 N N . GLU A 1 105 ? -10.451 -3.574 12.054 1.00 94.81 105 GLU A N 1
ATOM 812 C CA . GLU A 1 105 ? -10.352 -3.509 10.590 1.00 94.81 105 GLU A CA 1
ATOM 813 C C . GLU A 1 105 ? -8.928 -3.755 10.105 1.00 94.81 105 GLU A C 1
ATOM 815 O O . GLU A 1 105 ? -8.740 -4.377 9.063 1.00 94.81 105 GLU A O 1
ATOM 820 N N . LEU A 1 106 ? -7.921 -3.317 10.864 1.00 95.69 106 LEU A N 1
ATOM 821 C CA . LEU A 1 106 ? -6.531 -3.635 10.555 1.00 95.69 106 LEU A CA 1
ATOM 822 C C . LEU A 1 106 ? -6.265 -5.140 10.674 1.00 95.69 106 LEU A C 1
ATOM 824 O O . LEU A 1 106 ? -5.553 -5.673 9.835 1.00 95.69 106 LEU A O 1
ATOM 828 N N . ASP A 1 107 ? -6.885 -5.840 11.626 1.00 94.44 107 ASP A N 1
ATOM 829 C CA . ASP A 1 107 ? -6.765 -7.301 11.729 1.00 94.44 107 ASP A CA 1
ATOM 830 C C . ASP A 1 107 ? -7.435 -8.020 10.544 1.00 94.44 107 ASP A C 1
ATOM 832 O O . ASP A 1 107 ? -6.921 -9.020 10.038 1.00 94.44 107 ASP A O 1
ATOM 836 N N . VAL A 1 108 ? -8.578 -7.509 10.068 1.00 93.81 108 VAL A N 1
ATOM 837 C CA . VAL A 1 108 ? -9.232 -7.998 8.838 1.00 93.81 108 VAL A CA 1
ATOM 838 C C . VAL A 1 108 ? -8.320 -7.787 7.629 1.00 93.81 108 VAL A C 1
ATOM 840 O O . VAL A 1 108 ? -8.139 -8.703 6.826 1.00 93.81 108 VAL A O 1
ATOM 843 N N . LEU A 1 109 ? -7.718 -6.603 7.512 1.00 94.38 109 LEU A N 1
ATOM 844 C CA . LEU A 1 109 ? -6.792 -6.272 6.433 1.00 94.38 109 LEU A CA 1
ATOM 845 C C . LEU A 1 109 ? -5.501 -7.102 6.505 1.00 94.38 109 LEU A C 1
ATOM 847 O O . LEU A 1 109 ? -5.013 -7.544 5.471 1.00 94.38 109 LEU A O 1
ATOM 851 N N . ASP A 1 110 ? -4.988 -7.386 7.704 1.00 94.12 110 ASP A N 1
ATOM 852 C CA . ASP A 1 110 ? -3.815 -8.242 7.906 1.00 94.12 110 ASP A CA 1
ATOM 853 C C . ASP A 1 110 ? -4.087 -9.680 7.423 1.00 94.12 110 ASP A C 1
ATOM 855 O O . ASP A 1 110 ? -3.224 -10.292 6.791 1.00 94.12 110 ASP A O 1
ATOM 859 N N . ARG A 1 111 ? -5.300 -10.211 7.653 1.00 91.88 111 ARG A N 1
ATOM 860 C CA . ARG A 1 111 ? -5.729 -11.505 7.088 1.00 91.88 111 ARG A CA 1
ATOM 861 C C . ARG A 1 111 ? -5.892 -11.444 5.572 1.00 91.88 111 ARG A C 1
ATOM 863 O O . ARG A 1 111 ? -5.483 -12.378 4.888 1.00 91.88 111 ARG A O 1
ATOM 870 N N . PHE A 1 112 ? -6.468 -10.358 5.057 1.00 90.00 112 PHE A N 1
ATOM 871 C CA . PHE A 1 112 ? -6.689 -10.163 3.624 1.00 90.00 112 PHE A CA 1
ATOM 872 C C . PHE A 1 112 ? -5.377 -10.095 2.827 1.00 90.00 112 PHE A C 1
ATOM 874 O O . PHE A 1 112 ? -5.243 -10.763 1.806 1.00 90.00 112 PHE A O 1
ATOM 881 N N . GLU A 1 113 ? -4.404 -9.319 3.301 1.00 88.38 113 GLU A N 1
ATOM 882 C CA . GLU A 1 113 ? -3.084 -9.168 2.669 1.00 88.38 113 GLU A CA 1
ATOM 883 C C . GLU A 1 113 ? -2.235 -10.446 2.789 1.00 88.38 113 GLU A C 1
ATOM 885 O O . GLU A 1 113 ? -1.312 -10.698 2.005 1.00 88.38 113 GLU A O 1
ATOM 890 N N . GLY A 1 114 ? -2.564 -11.288 3.770 1.00 89.12 114 GLY A N 1
ATOM 891 C CA . GLY A 1 114 ? -1.972 -12.599 3.943 1.00 89.12 114 GLY A CA 1
ATOM 892 C C . GLY A 1 114 ? -0.477 -12.542 4.280 1.00 89.12 114 GLY A C 1
ATOM 893 O O . GLY A 1 114 ? 0.051 -11.544 4.775 1.00 89.12 114 GLY A O 1
ATOM 894 N N . PRO A 1 115 ? 0.259 -13.639 4.051 1.00 89.44 115 PRO A N 1
ATOM 895 C CA . PRO A 1 115 ? 1.638 -13.753 4.515 1.00 89.44 115 PRO A CA 1
ATOM 896 C C . PRO A 1 115 ? 2.648 -13.006 3.629 1.00 89.44 115 PRO A C 1
ATOM 898 O O . PRO A 1 115 ? 3.820 -12.918 3.996 1.00 89.44 115 PRO A O 1
ATOM 901 N N . LEU A 1 116 ? 2.232 -12.495 2.461 1.00 88.69 116 LEU A N 1
ATOM 902 C CA . LEU A 1 116 ? 3.112 -11.754 1.550 1.00 88.69 116 LEU A CA 1
ATOM 903 C C . LEU A 1 116 ? 3.510 -10.397 2.121 1.00 88.69 116 LEU A C 1
ATOM 905 O O . LEU A 1 116 ? 4.640 -9.950 1.903 1.00 88.69 116 LEU A O 1
ATOM 909 N N . TYR A 1 117 ? 2.616 -9.792 2.896 1.00 93.62 117 TYR A N 1
ATOM 910 C CA . TYR A 1 117 ? 2.823 -8.474 3.454 1.00 93.62 117 TYR A CA 1
ATOM 911 C C . TYR A 1 117 ? 2.851 -8.485 4.980 1.00 93.62 117 TYR A C 1
ATOM 913 O O . TYR A 1 117 ? 2.303 -9.347 5.674 1.00 93.62 117 TYR A O 1
ATOM 921 N N . ARG A 1 118 ? 3.528 -7.474 5.518 1.00 95.62 118 ARG A N 1
ATOM 922 C CA . ARG A 1 118 ? 3.512 -7.125 6.932 1.00 95.62 118 ARG A CA 1
ATOM 923 C C . ARG A 1 118 ? 3.266 -5.639 7.072 1.00 95.62 118 ARG A C 1
ATOM 925 O O . ARG A 1 118 ? 3.906 -4.816 6.416 1.00 95.62 118 ARG A O 1
ATOM 932 N N . ARG A 1 119 ? 2.344 -5.302 7.962 1.00 96.31 119 ARG A N 1
ATOM 933 C CA . ARG A 1 119 ? 2.004 -3.926 8.286 1.00 96.31 119 ARG A CA 1
ATOM 934 C C . ARG A 1 119 ? 3.164 -3.259 9.034 1.00 96.31 119 ARG A C 1
ATOM 936 O O . ARG A 1 119 ? 3.692 -3.798 10.010 1.00 96.31 119 ARG A O 1
ATOM 943 N N . ARG A 1 120 ? 3.601 -2.100 8.544 1.00 96.94 120 ARG A N 1
ATOM 944 C CA . ARG A 1 120 ? 4.680 -1.279 9.117 1.00 96.94 120 ARG A CA 1
ATOM 945 C C . ARG A 1 120 ? 4.281 0.189 9.097 1.00 96.94 120 ARG A C 1
ATOM 947 O O . ARG A 1 120 ? 3.567 0.620 8.193 1.00 96.94 120 ARG A O 1
ATOM 954 N N . TYR A 1 121 ? 4.719 0.944 10.100 1.00 96.88 121 TYR A N 1
ATOM 955 C CA . TYR A 1 121 ? 4.520 2.387 10.111 1.00 96.88 121 TYR A CA 1
ATOM 956 C C . TYR A 1 121 ? 5.457 3.055 9.122 1.00 96.88 121 TYR A C 1
ATOM 958 O O . TYR A 1 121 ? 6.650 2.776 9.122 1.00 96.88 121 TYR A O 1
ATOM 966 N N . GLN A 1 122 ? 4.904 3.955 8.319 1.00 97.81 122 GLN A N 1
ATOM 967 C CA . GLN A 1 122 ? 5.634 4.754 7.351 1.00 97.81 122 GLN A CA 1
ATOM 968 C C . GLN A 1 122 ? 5.177 6.210 7.430 1.00 97.81 122 GLN A C 1
ATOM 970 O O . GLN A 1 122 ? 4.018 6.503 7.726 1.00 97.81 122 GLN A O 1
ATOM 975 N N . PHE A 1 123 ? 6.087 7.132 7.124 1.00 97.56 123 PHE A N 1
ATOM 976 C CA . PHE A 1 123 ? 5.740 8.536 6.940 1.00 97.56 123 PHE A CA 1
ATOM 977 C C . PHE A 1 123 ? 5.360 8.794 5.487 1.00 97.56 123 PHE A C 1
ATOM 979 O O . PHE A 1 123 ? 6.168 8.589 4.580 1.00 97.56 123 PHE A O 1
ATOM 986 N N . VAL A 1 124 ? 4.154 9.312 5.285 1.00 98.06 124 VAL A N 1
ATOM 987 C CA . VAL A 1 124 ? 3.623 9.683 3.972 1.00 98.06 124 VAL A CA 1
ATOM 988 C C . VAL A 1 124 ? 3.335 11.173 3.923 1.00 98.06 124 VAL A C 1
ATOM 990 O O . VAL A 1 124 ? 2.985 11.776 4.936 1.00 98.06 124 VAL A O 1
ATOM 993 N N . SER A 1 125 ? 3.480 11.781 2.750 1.00 98.00 125 SER A N 1
ATOM 994 C CA . SER A 1 125 ? 3.102 13.176 2.524 1.00 98.00 125 SER A CA 1
ATOM 995 C C . SER A 1 125 ? 1.728 13.256 1.869 1.00 98.00 125 SER A C 1
ATOM 997 O O . SER A 1 125 ? 1.491 12.611 0.845 1.00 98.00 125 SER A O 1
ATOM 999 N N . LYS A 1 126 ? 0.841 14.081 2.421 1.00 96.00 126 LYS A N 1
ATOM 1000 C CA . LYS A 1 126 ? -0.421 14.477 1.781 1.00 96.00 126 LYS A CA 1
ATOM 1001 C C . LYS A 1 126 ? -0.149 15.452 0.625 1.00 96.00 126 LYS A C 1
ATOM 1003 O O . LYS A 1 126 ? 0.966 15.947 0.472 1.00 96.00 126 LYS A O 1
ATOM 1008 N N . ASN A 1 127 ? -1.174 15.772 -0.167 1.00 90.38 127 ASN A N 1
ATOM 1009 C CA . ASN A 1 127 ? -1.057 16.728 -1.280 1.00 90.38 127 ASN A CA 1
ATOM 1010 C C . ASN A 1 127 ? -0.555 18.122 -0.860 1.00 90.38 127 ASN A C 1
ATOM 1012 O O . ASN A 1 127 ? 0.124 18.773 -1.641 1.00 90.38 127 ASN A O 1
ATOM 1016 N N . ASN A 1 128 ? -0.851 18.564 0.363 1.00 91.19 128 ASN A N 1
ATOM 1017 C CA . ASN A 1 128 ? -0.382 19.845 0.904 1.00 91.19 128 ASN A CA 1
ATOM 1018 C C . ASN A 1 128 ? 1.051 19.786 1.477 1.00 91.19 128 ASN A C 1
ATOM 1020 O O . ASN A 1 128 ? 1.449 20.679 2.215 1.00 91.19 128 ASN A O 1
ATOM 1024 N N . GLY A 1 129 ? 1.800 18.705 1.229 1.00 91.44 129 GLY A N 1
ATOM 1025 C CA . GLY A 1 129 ? 3.157 18.505 1.747 1.00 91.44 129 GLY A CA 1
ATOM 1026 C C . GLY A 1 129 ? 3.228 18.037 3.204 1.00 91.44 129 GLY A C 1
ATOM 1027 O O . GLY A 1 129 ? 4.274 17.546 3.628 1.00 91.44 129 GLY A O 1
ATOM 1028 N N . GLN A 1 130 ? 2.126 18.095 3.964 1.00 95.19 130 GLN A N 1
ATOM 1029 C CA . GLN A 1 130 ? 2.107 17.655 5.358 1.00 95.19 130 GLN A CA 1
ATOM 1030 C C . GLN A 1 130 ? 2.464 16.170 5.459 1.00 95.19 130 GLN A C 1
ATOM 1032 O O . GLN A 1 130 ? 1.820 15.315 4.840 1.00 95.19 130 GLN A O 1
ATOM 1037 N N . ARG A 1 131 ? 3.463 15.861 6.291 1.00 96.31 131 ARG A N 1
ATOM 1038 C CA . ARG A 1 131 ? 3.849 14.486 6.615 1.00 96.31 131 ARG A CA 1
ATOM 1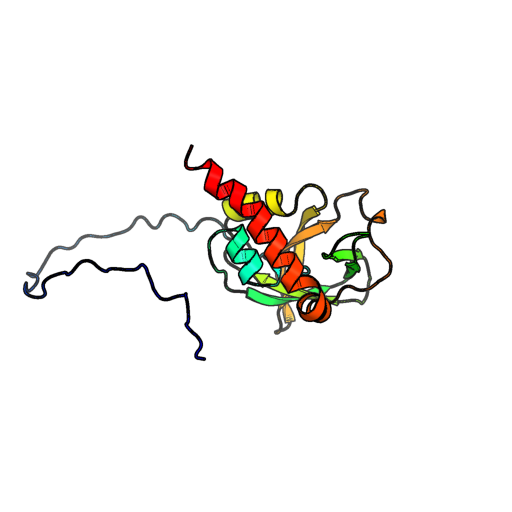039 C C . ARG A 1 131 ? 3.005 13.949 7.762 1.00 96.31 131 ARG A C 1
ATOM 1041 O O . ARG A 1 131 ? 2.731 14.649 8.730 1.00 96.31 131 ARG A O 1
ATOM 1048 N N . THR A 1 132 ? 2.596 12.695 7.654 1.00 95.94 132 THR A N 1
ATOM 1049 C CA . THR A 1 132 ? 1.847 11.996 8.697 1.00 95.94 132 THR A CA 1
ATOM 1050 C C . THR A 1 132 ? 2.258 10.532 8.735 1.00 95.94 132 THR A C 1
ATOM 1052 O O . THR A 1 132 ? 2.677 9.974 7.717 1.00 95.94 132 THR A O 1
ATOM 1055 N N . GLN A 1 133 ? 2.180 9.926 9.914 1.00 96.81 133 GLN A N 1
ATOM 1056 C CA . GLN A 1 133 ? 2.452 8.510 10.089 1.00 96.81 133 GLN A CA 1
ATOM 1057 C C . GLN A 1 133 ? 1.205 7.702 9.726 1.00 96.81 133 GLN A C 1
ATOM 1059 O O . GLN A 1 133 ? 0.097 8.021 10.154 1.00 96.81 133 GLN A O 1
ATOM 1064 N N . ALA A 1 134 ? 1.388 6.647 8.941 1.00 97.75 134 ALA A N 1
ATOM 1065 C CA . ALA A 1 134 ? 0.325 5.736 8.551 1.00 97.75 134 ALA A CA 1
ATOM 1066 C C . ALA A 1 134 ? 0.843 4.300 8.520 1.00 97.75 134 ALA A C 1
ATOM 1068 O O . ALA A 1 134 ? 2.025 4.050 8.278 1.00 97.75 134 ALA A O 1
ATOM 1069 N N . TRP A 1 135 ? -0.053 3.346 8.741 1.00 98.38 135 TRP A N 1
ATOM 1070 C CA . TRP A 1 135 ? 0.215 1.951 8.440 1.00 98.38 135 TRP A CA 1
ATOM 1071 C C . TRP A 1 135 ? 0.361 1.751 6.932 1.00 98.38 135 TRP A C 1
ATOM 1073 O O . TRP A 1 135 ? -0.308 2.405 6.136 1.00 98.38 135 TRP A O 1
ATOM 1083 N N . THR A 1 136 ? 1.250 0.857 6.519 1.00 98.19 136 THR A N 1
ATOM 1084 C CA . THR A 1 136 ? 1.442 0.453 5.122 1.00 98.19 136 THR A CA 1
ATOM 1085 C C . THR A 1 136 ? 1.811 -1.025 5.076 1.00 98.19 136 THR A C 1
ATOM 1087 O O . THR A 1 136 ? 2.572 -1.501 5.920 1.00 98.19 136 THR A O 1
ATOM 1090 N N . TYR A 1 137 ? 1.289 -1.751 4.091 1.00 97.75 137 TYR A N 1
ATOM 1091 C CA . TYR A 1 137 ? 1.604 -3.161 3.867 1.00 97.75 137 TYR A CA 1
ATOM 1092 C C . TYR A 1 137 ? 2.904 -3.306 3.073 1.00 97.75 137 TYR A C 1
ATOM 1094 O O . TYR A 1 137 ? 2.949 -3.104 1.867 1.00 97.75 137 TYR A O 1
ATOM 1102 N N . MET A 1 138 ? 3.994 -3.622 3.766 1.00 96.31 138 MET A N 1
ATOM 1103 C CA . MET A 1 138 ? 5.318 -3.792 3.165 1.00 96.31 138 MET A CA 1
ATOM 1104 C C . MET A 1 138 ? 5.559 -5.265 2.840 1.00 96.31 138 MET A C 1
ATOM 1106 O O . MET A 1 138 ? 5.034 -6.132 3.537 1.00 96.31 138 MET A O 1
ATOM 1110 N N . MET A 1 139 ? 6.390 -5.561 1.836 1.00 94.62 139 MET A N 1
ATOM 1111 C CA . MET A 1 139 ? 6.825 -6.939 1.565 1.00 94.62 139 MET A CA 1
ATOM 1112 C C . MET A 1 139 ? 7.403 -7.565 2.840 1.00 94.62 139 MET A C 1
ATOM 1114 O O . MET A 1 139 ? 8.265 -6.965 3.492 1.00 94.62 139 MET A O 1
ATOM 1118 N N . ALA A 1 140 ? 6.935 -8.762 3.197 1.00 93.62 140 ALA A N 1
ATOM 1119 C CA . ALA A 1 140 ? 7.487 -9.505 4.320 1.00 93.62 140 ALA A CA 1
ATOM 1120 C C . ALA A 1 140 ? 8.981 -9.813 4.092 1.00 93.62 140 ALA A C 1
ATOM 1122 O O . ALA A 1 140 ? 9.461 -9.871 2.955 1.00 93.62 140 ALA A O 1
ATOM 1123 N N . ALA A 1 141 ? 9.733 -9.998 5.179 1.00 90.56 141 ALA A N 1
ATOM 1124 C CA . ALA A 1 141 ? 11.148 -10.354 5.101 1.00 90.56 141 ALA A CA 1
ATOM 1125 C C . ALA A 1 141 ? 11.345 -11.633 4.266 1.00 90.56 141 ALA A C 1
ATOM 1127 O O . ALA A 1 141 ? 10.573 -12.583 4.393 1.00 90.56 141 ALA A O 1
ATOM 1128 N N . GLY A 1 142 ? 12.349 -11.631 3.387 1.00 91.06 142 GLY A N 1
ATOM 1129 C CA . GLY A 1 142 ? 12.661 -12.759 2.504 1.00 91.06 142 GLY A CA 1
ATOM 1130 C C . GLY A 1 142 ? 11.768 -12.885 1.265 1.00 91.06 142 GLY A C 1
ATOM 1131 O O . GLY A 1 142 ? 11.981 -13.793 0.470 1.00 91.06 142 GLY A O 1
ATOM 1132 N N . ARG A 1 143 ? 10.788 -11.992 1.060 1.00 90.88 143 ARG A N 1
ATOM 1133 C CA . ARG A 1 143 ? 9.883 -12.026 -0.109 1.00 90.88 143 ARG A CA 1
ATOM 1134 C C . ARG A 1 143 ? 10.204 -10.991 -1.184 1.00 90.88 143 ARG A C 1
ATOM 1136 O O . ARG A 1 143 ? 9.501 -10.899 -2.183 1.00 90.88 143 ARG A O 1
ATOM 1143 N N . GLN A 1 144 ? 11.259 -10.202 -1.002 1.00 89.75 144 GLN A N 1
ATOM 1144 C CA . GLN A 1 144 ? 11.668 -9.149 -1.936 1.00 89.75 144 GLN A CA 1
ATOM 1145 C C . GLN A 1 144 ? 12.063 -9.707 -3.313 1.00 89.75 144 GLN A C 1
ATOM 1147 O O . GLN A 1 144 ? 11.887 -9.020 -4.314 1.00 89.75 144 GLN A O 1
ATOM 1152 N N . ASN A 1 145 ? 12.536 -10.955 -3.370 1.00 91.94 145 ASN A N 1
ATOM 1153 C CA . ASN A 1 145 ? 12.845 -11.676 -4.609 1.00 91.94 145 ASN A CA 1
ATOM 1154 C C . ASN A 1 145 ? 11.609 -11.982 -5.478 1.00 91.94 145 ASN A C 1
ATOM 1156 O O . ASN A 1 145 ? 11.762 -12.351 -6.636 1.00 91.94 145 ASN A O 1
ATOM 1160 N N . GLN A 1 146 ? 10.396 -11.812 -4.945 1.00 93.12 146 GLN A N 1
ATOM 1161 C CA . GLN A 1 146 ? 9.153 -11.951 -5.705 1.00 93.12 146 GLN A CA 1
ATOM 1162 C C . GLN A 1 146 ? 8.807 -10.682 -6.491 1.00 93.12 146 GLN A C 1
ATOM 1164 O O . GLN A 1 146 ? 7.816 -10.674 -7.215 1.00 93.12 146 GLN A O 1
ATOM 1169 N N . LEU A 1 147 ? 9.572 -9.595 -6.343 1.00 94.44 147 LEU A N 1
ATOM 1170 C CA . LEU A 1 147 ? 9.378 -8.385 -7.135 1.00 94.44 147 LEU A CA 1
ATOM 1171 C C . LEU A 1 147 ? 10.081 -8.505 -8.482 1.00 94.44 147 LEU A C 1
ATOM 1173 O O . LEU A 1 147 ? 11.263 -8.833 -8.570 1.00 94.44 147 LEU A O 1
ATOM 1177 N N . THR A 1 148 ? 9.353 -8.163 -9.535 1.00 94.94 148 THR A N 1
ATOM 1178 C CA . THR A 1 148 ? 9.930 -7.926 -10.859 1.00 94.94 148 THR A CA 1
ATOM 1179 C C . THR A 1 148 ? 10.632 -6.564 -10.900 1.00 94.94 148 THR A C 1
ATOM 1181 O O . THR A 1 148 ? 10.507 -5.753 -9.984 1.00 94.94 148 THR A O 1
ATOM 1184 N N . LYS A 1 149 ? 11.318 -6.263 -12.009 1.00 93.56 149 LYS A N 1
ATOM 1185 C CA . LYS A 1 149 ? 11.829 -4.909 -12.295 1.00 93.56 149 LYS A CA 1
ATOM 1186 C C . LYS A 1 149 ? 10.777 -3.990 -12.929 1.00 93.56 149 LYS A C 1
ATOM 1188 O O . LYS A 1 149 ? 11.071 -2.831 -13.205 1.00 93.56 149 LYS A O 1
ATOM 1193 N N . THR A 1 150 ? 9.569 -4.493 -13.178 1.00 95.06 150 THR A N 1
ATOM 1194 C CA . THR A 1 150 ? 8.527 -3.763 -13.899 1.00 95.06 150 THR A CA 1
ATOM 1195 C C . THR A 1 150 ? 7.752 -2.865 -12.936 1.00 95.06 150 THR A C 1
ATOM 1197 O O . THR A 1 150 ? 7.167 -3.375 -11.974 1.00 95.06 150 THR A O 1
ATOM 1200 N N . PRO A 1 151 ? 7.685 -1.545 -13.183 1.00 95.19 151 PRO A N 1
ATOM 1201 C CA . PRO A 1 151 ? 6.834 -0.651 -12.411 1.00 95.19 151 PRO A CA 1
ATOM 1202 C C . PRO A 1 151 ? 5.363 -1.055 -12.493 1.00 95.19 151 PRO A C 1
ATOM 1204 O O . PRO A 1 151 ? 4.848 -1.424 -13.553 1.00 95.19 151 PRO A O 1
ATOM 1207 N N . TRP A 1 152 ? 4.667 -0.962 -11.366 1.00 96.06 152 TRP A N 1
ATOM 1208 C CA . TRP A 1 152 ? 3.227 -1.164 -11.318 1.00 96.06 152 TRP A CA 1
ATOM 1209 C C . TRP A 1 152 ? 2.504 0.182 -11.287 1.00 96.06 152 TRP A C 1
ATOM 1211 O O . TRP A 1 152 ? 2.890 1.099 -10.561 1.00 96.06 152 TRP A O 1
ATOM 1221 N N . HIS A 1 153 ? 1.420 0.286 -12.054 1.00 94.69 153 HIS A N 1
ATOM 1222 C CA . HIS A 1 153 ? 0.627 1.504 -12.172 1.00 94.69 153 HIS A CA 1
ATOM 1223 C C . HIS A 1 153 ? -0.854 1.197 -11.960 1.00 94.69 153 HIS A C 1
ATOM 1225 O O . HIS A 1 153 ? -1.414 0.341 -12.650 1.00 94.69 153 HIS A O 1
ATOM 1231 N N . LEU A 1 154 ? -1.493 1.948 -11.057 1.00 94.94 154 LEU A N 1
ATOM 1232 C CA . LEU A 1 154 ? -2.917 1.797 -10.751 1.00 94.94 154 LEU A CA 1
ATOM 1233 C C . LEU A 1 154 ? -3.782 1.969 -12.005 1.00 94.94 154 LEU A C 1
ATOM 1235 O O . LEU A 1 154 ? -4.671 1.159 -12.238 1.00 94.94 154 LEU A O 1
ATOM 1239 N N . ASP A 1 155 ? -3.490 2.963 -12.844 1.00 95.00 155 ASP A N 1
ATOM 1240 C CA . ASP A 1 155 ? -4.289 3.243 -14.044 1.00 95.00 155 ASP A CA 1
ATOM 1241 C C . ASP A 1 155 ? -4.261 2.086 -15.047 1.00 95.00 155 ASP A C 1
ATOM 1243 O O . ASP A 1 155 ? -5.285 1.750 -15.643 1.00 95.00 155 ASP A O 1
ATOM 1247 N N . ARG A 1 156 ? -3.104 1.428 -15.200 1.00 94.00 156 ARG A N 1
ATOM 1248 C CA . ARG A 1 156 ? -2.983 0.225 -16.030 1.00 94.00 156 ARG A CA 1
ATOM 1249 C C . ARG A 1 156 ? -3.813 -0.910 -15.439 1.00 94.00 156 ARG A C 1
ATOM 1251 O O . ARG A 1 156 ? -4.623 -1.485 -16.155 1.00 94.00 156 ARG A O 1
ATOM 1258 N N . PHE A 1 157 ? -3.665 -1.178 -14.139 1.00 94.38 157 PHE A N 1
ATOM 1259 C CA . PHE A 1 157 ? -4.443 -2.205 -13.442 1.00 94.38 157 PHE A CA 1
ATOM 1260 C C . PHE A 1 157 ? -5.955 -1.981 -13.592 1.00 94.38 157 PHE A C 1
ATOM 1262 O O . PHE A 1 157 ? -6.680 -2.914 -13.924 1.00 94.38 157 PHE A O 1
ATOM 1269 N N . MET A 1 158 ? -6.428 -0.742 -13.420 1.00 94.12 158 MET A N 1
ATOM 1270 C CA . MET A 1 158 ? -7.842 -0.379 -13.571 1.00 94.12 158 MET A CA 1
ATOM 1271 C C . MET A 1 158 ? -8.381 -0.658 -14.979 1.00 94.12 158 MET A C 1
ATOM 1273 O O . MET A 1 158 ? -9.539 -1.044 -15.123 1.00 94.12 158 MET A O 1
ATOM 1277 N N . ARG A 1 159 ? -7.554 -0.468 -16.014 1.00 94.19 159 ARG A N 1
ATOM 1278 C CA . ARG A 1 159 ? -7.942 -0.678 -17.416 1.00 94.19 159 ARG A CA 1
ATOM 1279 C C . ARG A 1 159 ? -7.880 -2.142 -17.847 1.00 94.19 159 ARG A C 1
ATOM 1281 O O . ARG A 1 159 ? -8.682 -2.536 -18.685 1.00 94.19 159 ARG A O 1
ATOM 1288 N N . THR A 1 160 ? -6.938 -2.926 -17.320 1.00 91.56 160 THR A N 1
ATOM 1289 C CA . THR A 1 160 ? -6.661 -4.280 -17.830 1.00 91.56 160 THR A CA 1
ATOM 1290 C C . THR A 1 160 ? -7.129 -5.384 -16.884 1.00 91.56 160 THR A C 1
ATOM 1292 O O . THR A 1 160 ? -7.944 -6.221 -17.272 1.00 91.56 160 THR A O 1
ATOM 1295 N N . GLU A 1 161 ? -6.673 -5.372 -15.631 1.00 90.88 161 GLU A N 1
ATOM 1296 C CA . GLU A 1 161 ? -6.863 -6.496 -14.702 1.00 90.88 161 GLU A CA 1
ATOM 1297 C C . GLU A 1 161 ? -8.088 -6.327 -13.794 1.00 90.88 161 GLU A C 1
ATOM 1299 O O . GLU A 1 161 ? -8.714 -7.311 -13.404 1.00 90.88 161 GLU A O 1
ATOM 1304 N N . TYR A 1 162 ? -8.484 -5.091 -13.477 1.00 91.56 162 TYR A N 1
ATOM 1305 C CA . TYR A 1 162 ? -9.511 -4.802 -12.472 1.00 91.56 162 TYR A CA 1
ATOM 1306 C C . TYR A 1 162 ? -10.844 -5.547 -12.672 1.00 91.56 162 TYR A C 1
ATOM 1308 O O . TYR A 1 162 ? -11.342 -6.111 -11.693 1.00 91.56 162 TYR A O 1
ATOM 1316 N N . PRO A 1 163 ? -11.425 -5.652 -13.888 1.00 89.25 163 PRO A N 1
ATOM 1317 C CA . PRO A 1 163 ? -12.660 -6.414 -14.075 1.00 89.25 163 PRO A CA 1
ATOM 1318 C C . PRO A 1 163 ? -12.511 -7.901 -13.723 1.00 89.25 163 PRO A C 1
ATOM 1320 O O . PRO A 1 163 ? -13.426 -8.505 -13.162 1.00 89.25 163 PRO A O 1
ATOM 1323 N N . ARG A 1 164 ? -11.361 -8.510 -14.045 1.00 88.88 164 ARG A N 1
ATOM 1324 C CA . ARG A 1 164 ? -11.068 -9.917 -13.726 1.00 88.88 164 ARG A CA 1
ATOM 1325 C C . ARG A 1 164 ? -10.775 -10.082 -12.239 1.00 88.88 164 ARG A C 1
ATOM 1327 O O . ARG A 1 164 ? -11.357 -10.970 -11.614 1.00 88.88 164 ARG A O 1
ATOM 1334 N N . PHE A 1 165 ? -9.972 -9.181 -11.679 1.00 88.44 165 PHE A N 1
ATOM 1335 C CA . PHE A 1 165 ? -9.684 -9.107 -10.254 1.00 88.44 165 PHE A CA 1
ATOM 1336 C C . PHE A 1 165 ? -10.972 -9.048 -9.428 1.00 88.44 165 PHE A C 1
ATOM 1338 O O . PHE A 1 165 ? -11.157 -9.888 -8.554 1.00 88.44 165 PHE A O 1
ATOM 1345 N N . MET A 1 166 ? -11.900 -8.135 -9.739 1.00 86.75 166 MET A N 1
ATOM 1346 C CA . MET A 1 166 ? -13.150 -7.990 -8.983 1.00 86.75 166 MET A CA 1
ATOM 1347 C C . MET A 1 166 ? -14.051 -9.218 -9.092 1.00 86.75 166 MET A C 1
ATOM 1349 O O . MET A 1 166 ? -14.604 -9.648 -8.084 1.00 86.75 166 MET A O 1
ATOM 1353 N N . ARG A 1 167 ? -14.168 -9.833 -10.277 1.00 86.00 167 ARG A N 1
ATOM 1354 C CA . ARG A 1 167 ? -14.926 -11.088 -10.432 1.00 86.00 167 ARG A CA 1
ATOM 1355 C C . ARG A 1 167 ? -14.360 -12.202 -9.553 1.00 86.00 167 ARG A C 1
ATOM 1357 O O . ARG A 1 167 ? -15.118 -12.878 -8.862 1.00 86.00 167 ARG A O 1
ATOM 1364 N N . ARG A 1 168 ? -13.034 -12.374 -9.549 1.00 83.94 168 ARG A N 1
ATOM 1365 C CA . ARG A 1 168 ? -12.352 -13.359 -8.697 1.00 83.94 168 ARG A CA 1
ATOM 1366 C C . ARG A 1 168 ? -12.501 -13.023 -7.214 1.00 83.94 168 ARG A C 1
ATOM 1368 O O . ARG A 1 168 ? -12.807 -13.905 -6.423 1.00 83.94 168 ARG A O 1
ATOM 1375 N N . PHE A 1 169 ? -12.317 -11.758 -6.853 1.00 81.69 169 PHE A N 1
ATOM 1376 C CA . PHE A 1 169 ? -12.431 -11.264 -5.485 1.00 81.69 169 PHE A CA 1
ATOM 1377 C C . PHE A 1 169 ? -13.831 -11.521 -4.910 1.00 81.69 169 PHE A C 1
ATOM 1379 O O . PHE A 1 169 ? -13.950 -12.092 -3.829 1.00 81.69 169 PHE A O 1
ATOM 1386 N N . VAL A 1 170 ? -14.889 -11.183 -5.656 1.00 76.62 170 VAL A N 1
ATOM 1387 C CA . VAL A 1 170 ? -16.281 -11.447 -5.255 1.00 76.62 170 VAL A CA 1
ATOM 1388 C C . VAL A 1 170 ? -16.548 -12.949 -5.158 1.00 76.62 170 VAL A C 1
ATOM 1390 O O . VAL A 1 170 ? -17.096 -13.397 -4.156 1.00 76.62 170 VAL A O 1
ATOM 1393 N N . ARG A 1 171 ? -16.114 -13.748 -6.146 1.00 72.81 171 ARG A N 1
ATOM 1394 C CA . ARG A 1 171 ? -16.284 -15.212 -6.118 1.00 72.81 171 ARG A CA 1
ATOM 1395 C C . ARG A 1 171 ? -15.622 -15.845 -4.893 1.00 72.81 171 ARG A C 1
ATOM 1397 O O . ARG A 1 171 ? -16.245 -16.664 -4.232 1.00 72.81 171 ARG A O 1
ATOM 1404 N N . ASN A 1 172 ? -14.395 -15.443 -4.572 1.00 68.94 172 ASN A N 1
ATOM 1405 C CA . ASN A 1 172 ? -13.666 -15.965 -3.417 1.00 68.94 172 ASN A CA 1
ATOM 1406 C C . ASN A 1 172 ? -14.317 -15.563 -2.086 1.00 68.94 172 ASN A C 1
ATOM 1408 O O . ASN A 1 172 ? -14.214 -16.305 -1.117 1.00 68.94 172 ASN A O 1
ATOM 1412 N N . ARG A 1 173 ? -15.000 -14.412 -2.034 1.00 66.19 173 ARG A N 1
ATOM 1413 C CA . ARG A 1 173 ? -15.732 -13.966 -0.841 1.00 66.19 173 ARG A CA 1
ATOM 1414 C C . ARG A 1 173 ? -17.151 -14.516 -0.730 1.00 66.19 173 ARG A C 1
ATOM 1416 O O . ARG A 1 173 ? -17.689 -14.472 0.367 1.00 66.19 173 ARG A O 1
ATOM 1423 N N . ARG A 1 174 ? -17.748 -15.056 -1.798 1.00 53.19 174 ARG A N 1
ATOM 1424 C CA . ARG A 1 174 ? -19.075 -15.694 -1.732 1.00 53.19 174 ARG A CA 1
ATOM 1425 C C . ARG A 1 174 ? -19.100 -16.841 -0.711 1.00 53.19 174 ARG A C 1
ATOM 1427 O O . ARG A 1 174 ? -20.039 -16.934 0.065 1.00 53.19 174 ARG A O 1
ATOM 1434 N N . PHE A 1 175 ? -17.997 -17.582 -0.598 1.00 45.66 175 PHE A N 1
ATOM 1435 C CA . PHE A 1 175 ? -17.812 -18.626 0.416 1.00 45.66 175 PHE A CA 1
ATOM 1436 C C . PHE A 1 175 ? -17.791 -18.121 1.867 1.00 45.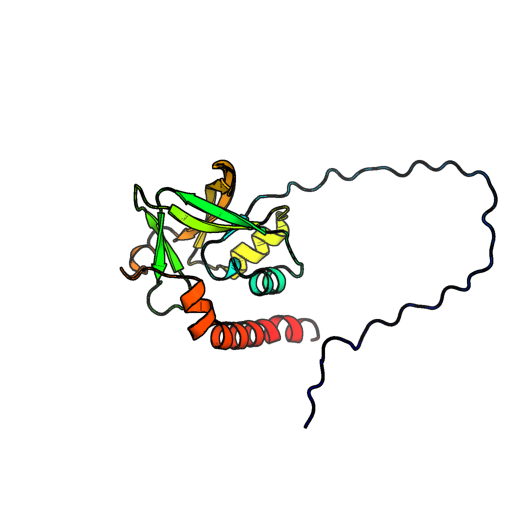66 175 PHE A C 1
ATOM 1438 O O . PHE A 1 175 ? -18.088 -18.891 2.767 1.00 45.66 175 PHE A O 1
ATOM 1445 N N . LEU A 1 176 ? -17.448 -16.850 2.116 1.00 44.66 176 LEU A N 1
ATOM 1446 C CA . LEU A 1 176 ? -17.489 -16.281 3.470 1.00 44.66 176 LEU A CA 1
ATOM 1447 C C . LEU A 1 176 ? -18.910 -15.887 3.894 1.00 44.66 176 LEU A C 1
ATOM 1449 O O . LEU A 1 176 ? -19.140 -15.736 5.083 1.00 44.66 176 LEU A O 1
ATOM 1453 N N . TYR A 1 177 ? -19.837 -15.727 2.943 1.00 37.62 177 TYR A N 1
ATOM 1454 C CA . TYR A 1 177 ? -21.240 -15.405 3.220 1.00 37.62 177 TYR A CA 1
ATOM 1455 C C . TYR A 1 177 ? -22.151 -16.639 3.151 1.00 37.62 177 TYR A C 1
ATOM 1457 O O . TYR A 1 177 ? -23.134 -16.696 3.868 1.00 37.62 177 TYR A O 1
ATOM 1465 N N . GLU A 1 178 ? -21.811 -1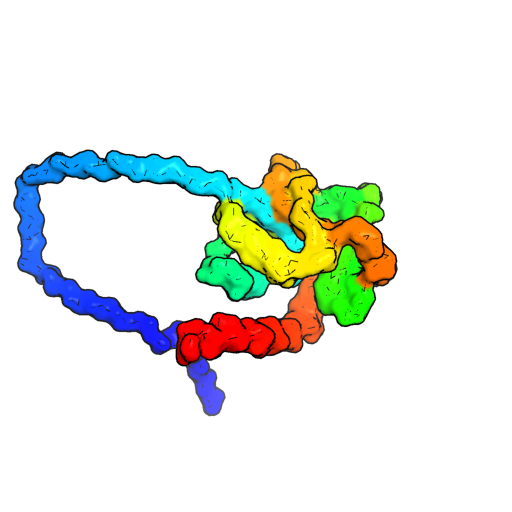7.652 2.347 1.00 39.16 178 GLU A N 1
ATOM 1466 C CA . GLU A 1 178 ? -22.540 -18.935 2.322 1.00 39.16 178 GLU A CA 1
ATOM 1467 C C . GLU A 1 178 ? -22.206 -19.837 3.531 1.00 39.16 178 GLU A C 1
ATOM 1469 O O . GLU A 1 178 ? -22.941 -20.777 3.804 1.00 39.16 178 GLU A O 1
ATOM 1474 N N . ALA A 1 179 ? -21.130 -19.550 4.278 1.00 39.81 179 ALA A N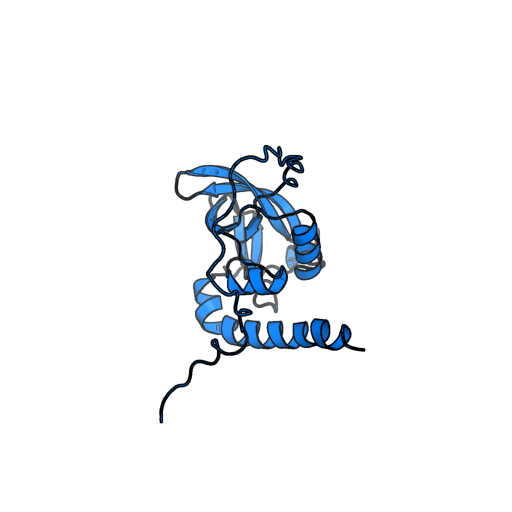 1
ATOM 1475 C CA . ALA A 1 179 ? -20.736 -20.294 5.481 1.00 39.81 179 ALA A CA 1
ATOM 1476 C C . ALA A 1 179 ? -21.315 -19.733 6.798 1.00 39.81 179 ALA A C 1
ATOM 1478 O O . ALA A 1 179 ? -21.097 -20.331 7.846 1.00 39.81 179 ALA A O 1
ATOM 1479 N N . GLU A 1 180 ? -22.023 -18.598 6.764 1.00 37.44 180 GLU A N 1
ATOM 1480 C CA . GLU A 1 180 ? -22.739 -18.048 7.932 1.00 37.44 180 GLU A CA 1
ATOM 1481 C C . GLU A 1 180 ? -24.222 -18.487 7.979 1.00 37.44 180 GLU A C 1
ATOM 1483 O O . GLU A 1 180 ? -24.892 -18.228 8.974 1.00 37.44 180 GLU A O 1
ATOM 1488 N N . ASP A 1 181 ? -24.703 -19.201 6.951 1.00 38.22 181 ASP A N 1
ATOM 1489 C CA . ASP A 1 181 ? -26.073 -19.739 6.823 1.00 38.22 181 ASP A CA 1
ATOM 1490 C C . ASP A 1 181 ? -26.123 -21.290 6.917 1.00 38.22 181 ASP A C 1
ATOM 1492 O O . ASP A 1 181 ? -27.023 -21.929 6.366 1.00 38.22 181 ASP A O 1
ATOM 1496 N N . SER A 1 182 ? -25.152 -21.940 7.575 1.00 35.31 182 SER A N 1
ATOM 1497 C CA . SER A 1 182 ? -25.137 -23.404 7.801 1.00 35.31 182 SER A CA 1
ATOM 1498 C C . SER A 1 182 ? -24.898 -23.790 9.252 1.00 35.31 182 SER A C 1
ATOM 1500 O O . SER A 1 182 ? -24.074 -23.124 9.914 1.00 35.31 182 SER A O 1
#

pLDDT: mean 79.86, std 23.73, range [28.42, 98.5]

Foldseek 3Di:
DDDDDPPPDDDDDDDDDPDDDDDDDDDDDDDDPPPQADKFKAKELKPCLDQVLLCVQQVHGFDKAKKKAAQWFWFDFAPDLITAIDGHHPDIGITIITIRHHPVSVVSVDVVVPPQWDWDWGWMAGPVRDTDIGIYTHGDPPNPVRGDPHGDDPVVSVPPVVVVVVVVVVVVCVVVVVVVVD

Radius of gyration: 21.55 Å; chains: 1; bounding box: 65×44×57 Å